Protein AF-A0A7T5UG16-F1 (afdb_monomer_lite)

Foldseek 3Di:
DDDDPDDPPDCPPCPPPPVDPPVLLVLLLVLLLVLLVVLQVVLVCLQVVVVVVLVVLVVCLVVALVVLLVQLVVLLVVLCCQCVSQVDCDDPSVVSNVVSVVSNVSSVCCNVPVRVSSVVSVVCSVPSSVVSNVSSVVSNVVSVVSVVVSCVSVVD

Secondary structure (DSSP, 8-state):
---------------------HHHHHHHHHHHHHHHHHHHHHHHHHHHSHHHHHHHHHHHHHHHHHHHHHHHHHHHHHHHHHHHH----STTTHHHHHHHHHHHHHHHHHHH-TTHHHHHHHHHGGGHHHHHHHHHHHHHHHHHHHHHHHHHHHT-

Structure (mmCIF, N/CA/C/O backbone):
data_AF-A0A7T5UG16-F1
#
_entry.id   AF-A0A7T5UG16-F1
#
loop_
_atom_site.group_PDB
_atom_site.id
_atom_site.type_symbol
_atom_site.label_atom_id
_atom_site.label_alt_id
_atom_site.label_comp_id
_atom_site.label_asym_id
_atom_site.label_entity_id
_atom_site.label_seq_id
_atom_site.pdbx_PDB_ins_code
_atom_site.Cartn_x
_atom_site.Cartn_y
_atom_site.Cartn_z
_atom_site.occupancy
_atom_site.B_iso_or_equiv
_atom_site.auth_seq_id
_atom_site.auth_comp_id
_atom_site.auth_asym_id
_atom_site.auth_atom_id
_atom_site.pdbx_PDB_model_num
ATOM 1 N N . MET A 1 1 ? 45.122 -48.983 -14.781 1.00 54.19 1 MET A N 1
ATOM 2 C CA . MET A 1 1 ? 43.724 -48.833 -15.231 1.00 54.19 1 MET A CA 1
ATOM 3 C C . MET A 1 1 ? 43.153 -47.626 -14.496 1.00 54.19 1 MET A C 1
ATOM 5 O O . MET A 1 1 ? 42.591 -47.765 -13.423 1.00 54.19 1 MET A O 1
ATOM 9 N N . LEU A 1 2 ? 43.488 -46.436 -14.997 1.00 49.47 2 LEU A N 1
ATOM 10 C CA . LEU A 1 2 ? 43.124 -45.134 -14.435 1.00 49.47 2 LEU A CA 1
ATOM 11 C C . LEU A 1 2 ? 41.885 -44.661 -15.197 1.00 49.47 2 LEU A C 1
ATOM 13 O O . LEU A 1 2 ? 41.937 -44.550 -16.419 1.00 49.47 2 LEU A O 1
ATOM 17 N N . LEU A 1 3 ? 40.772 -44.488 -14.487 1.00 57.53 3 LEU A N 1
ATOM 18 C CA . LEU A 1 3 ? 39.514 -44.005 -15.046 1.00 57.53 3 LEU A CA 1
ATOM 19 C C . LEU A 1 3 ? 39.592 -42.486 -15.221 1.00 57.53 3 LEU A C 1
ATOM 21 O O . LEU A 1 3 ? 39.747 -41.739 -14.258 1.00 57.53 3 LEU A O 1
ATOM 25 N N . ASP A 1 4 ? 39.508 -42.092 -16.483 1.00 60.75 4 ASP A N 1
ATOM 26 C CA . ASP A 1 4 ? 39.424 -40.740 -17.013 1.00 60.75 4 ASP A CA 1
ATOM 27 C C . ASP A 1 4 ? 38.056 -40.135 -16.639 1.00 60.75 4 ASP A C 1
ATOM 29 O O . ASP A 1 4 ? 37.021 -40.481 -17.213 1.00 60.75 4 ASP A O 1
ATOM 33 N N . ILE A 1 5 ? 38.026 -39.299 -15.596 1.00 62.97 5 ILE A N 1
ATOM 34 C CA . ILE A 1 5 ? 36.825 -38.570 -15.172 1.00 62.97 5 ILE A CA 1
ATOM 35 C C . ILE A 1 5 ? 36.794 -37.265 -15.967 1.00 62.97 5 ILE A C 1
ATOM 37 O O . ILE A 1 5 ? 37.387 -36.257 -15.582 1.00 62.97 5 ILE A O 1
ATOM 41 N N . ALA A 1 6 ? 36.114 -37.326 -17.108 1.00 61.25 6 ALA A N 1
ATOM 42 C CA . ALA A 1 6 ? 35.882 -36.210 -18.012 1.00 61.25 6 ALA A CA 1
ATOM 43 C C . ALA A 1 6 ? 35.272 -34.969 -17.305 1.00 61.25 6 ALA A C 1
ATOM 45 O O . ALA A 1 6 ? 34.491 -35.103 -16.356 1.00 61.25 6 ALA A O 1
ATOM 46 N N . PRO A 1 7 ? 35.570 -33.745 -17.787 1.00 60.88 7 PRO A N 1
ATOM 47 C CA . PRO A 1 7 ? 35.171 -32.494 -17.151 1.00 60.88 7 PRO A CA 1
ATOM 48 C C . PRO A 1 7 ? 33.718 -32.129 -17.498 1.00 60.88 7 PRO A C 1
ATOM 50 O O . PRO A 1 7 ? 33.437 -31.513 -18.523 1.00 60.88 7 PRO A O 1
ATOM 53 N N . ALA A 1 8 ? 32.776 -32.461 -16.616 1.00 54.97 8 ALA A N 1
ATOM 54 C CA . ALA A 1 8 ? 31.359 -32.092 -16.735 1.00 54.97 8 ALA A CA 1
ATOM 55 C C . ALA A 1 8 ? 31.027 -30.695 -16.150 1.00 54.97 8 ALA A C 1
ATOM 57 O O . ALA A 1 8 ? 29.945 -30.484 -15.608 1.00 54.97 8 ALA A O 1
ATOM 58 N N . LEU A 1 9 ? 31.949 -29.727 -16.230 1.00 58.69 9 LEU A N 1
ATOM 59 C CA . LEU A 1 9 ? 31.819 -28.399 -15.603 1.00 58.69 9 LEU A CA 1
ATOM 60 C C . LEU A 1 9 ? 32.019 -27.249 -16.599 1.00 58.69 9 LEU A C 1
ATOM 62 O O . LEU A 1 9 ? 32.891 -26.403 -16.427 1.00 58.69 9 LEU A O 1
ATOM 66 N N . ALA A 1 10 ? 31.202 -27.193 -17.651 1.00 59.09 10 ALA A N 1
ATOM 67 C CA . ALA A 1 10 ? 31.109 -25.990 -18.485 1.00 59.09 10 ALA A CA 1
ATOM 68 C C . ALA A 1 10 ? 29.769 -25.865 -19.226 1.00 59.09 10 ALA A C 1
ATOM 70 O O . ALA A 1 10 ? 29.727 -25.396 -20.361 1.00 59.09 10 ALA A O 1
ATOM 71 N N . MET A 1 11 ? 28.646 -26.246 -18.610 1.00 50.69 11 MET A N 1
ATOM 72 C CA . MET A 1 11 ? 27.346 -25.821 -19.134 1.00 50.69 11 MET A CA 1
ATOM 73 C C . MET A 1 11 ? 27.093 -24.387 -18.658 1.00 50.69 11 MET A C 1
ATOM 75 O O . MET A 1 11 ? 26.404 -24.143 -17.674 1.00 50.69 11 MET A O 1
ATOM 79 N N . LYS A 1 12 ? 27.731 -23.422 -19.332 1.00 58.62 12 LYS A N 1
ATOM 80 C CA . LYS A 1 12 ? 27.387 -22.002 -19.228 1.00 58.62 12 LYS A CA 1
ATOM 81 C C . LYS A 1 12 ? 25.938 -21.910 -19.717 1.00 58.62 12 LYS A C 1
ATOM 83 O O . LYS A 1 12 ? 25.727 -22.189 -20.900 1.00 58.62 12 LYS A O 1
ATOM 88 N N . PRO A 1 13 ? 24.935 -21.631 -18.863 1.00 60.66 13 PRO A N 1
ATOM 89 C CA . PRO A 1 13 ? 23.567 -21.557 -19.339 1.00 60.66 13 PRO A CA 1
ATOM 90 C C . PRO A 1 13 ? 23.542 -20.465 -20.400 1.00 60.66 13 PRO A C 1
ATOM 92 O O . PRO A 1 13 ? 23.822 -19.298 -20.122 1.00 60.66 13 PRO A O 1
ATOM 95 N N . ALA A 1 14 ? 23.273 -20.867 -21.639 1.00 54.56 14 ALA A N 1
ATOM 96 C CA . ALA A 1 14 ? 22.901 -19.955 -22.695 1.00 54.56 14 ALA A CA 1
ATOM 97 C C . ALA A 1 14 ? 21.539 -19.390 -22.285 1.00 54.56 14 ALA A C 1
ATOM 99 O O . ALA A 1 14 ? 20.492 -19.880 -22.710 1.00 54.56 14 ALA A O 1
ATOM 100 N N . ILE A 1 15 ? 21.561 -18.391 -21.396 1.00 59.84 15 ILE A N 1
ATOM 101 C CA . ILE A 1 15 ? 20.450 -17.474 -21.185 1.00 59.84 15 ILE A CA 1
ATOM 102 C C . ILE A 1 15 ? 20.324 -16.773 -22.525 1.00 59.84 15 ILE A C 1
ATOM 104 O O . ILE A 1 15 ? 20.997 -15.792 -22.832 1.00 59.84 15 ILE A O 1
ATOM 108 N N . THR A 1 16 ? 19.557 -17.421 -23.389 1.00 53.62 16 THR A N 1
ATOM 109 C CA . THR A 1 16 ? 19.217 -16.938 -24.704 1.00 53.62 16 THR A CA 1
ATOM 110 C C . THR A 1 16 ? 18.451 -15.668 -24.409 1.00 53.62 16 THR A C 1
ATOM 112 O O . THR A 1 16 ? 17.329 -15.735 -23.912 1.00 53.62 16 THR A O 1
ATOM 115 N N . SER A 1 17 ? 19.120 -14.529 -24.595 1.00 54.59 17 SER A N 1
ATOM 116 C CA . SER A 1 17 ? 18.532 -13.198 -24.571 1.00 54.59 17 SER A CA 1
ATOM 117 C C . SER A 1 17 ? 17.408 -13.217 -25.598 1.00 54.59 17 SER A C 1
ATOM 119 O O . SER A 1 17 ? 17.602 -13.003 -26.796 1.00 54.59 17 SER A O 1
ATOM 121 N N . LYS A 1 18 ? 16.222 -13.617 -25.138 1.00 56.59 18 LYS A N 1
ATOM 122 C CA . LYS A 1 18 ? 14.982 -13.424 -25.859 1.00 56.59 18 LYS A CA 1
ATOM 123 C C . LYS A 1 18 ? 14.943 -11.915 -26.023 1.00 56.59 18 LYS A C 1
ATOM 125 O O . LYS A 1 18 ? 14.916 -11.207 -25.022 1.00 56.59 18 LYS A O 1
ATOM 130 N N . LYS A 1 19 ? 15.060 -11.436 -27.262 1.00 55.91 19 LYS A N 1
ATOM 131 C CA . LYS A 1 19 ? 14.805 -10.037 -27.593 1.00 55.91 19 LYS A CA 1
ATOM 132 C C . LYS A 1 19 ? 13.362 -9.770 -27.172 1.00 55.91 19 LYS A C 1
ATOM 134 O O . LYS A 1 19 ? 12.446 -10.072 -27.937 1.00 55.91 19 LYS A O 1
ATOM 139 N N . LEU A 1 20 ? 13.176 -9.343 -25.924 1.00 57.09 20 LEU A N 1
ATOM 140 C CA . LEU A 1 20 ? 11.900 -8.865 -25.426 1.00 57.09 20 LEU A CA 1
ATOM 141 C C . LEU A 1 20 ? 11.470 -7.752 -26.381 1.00 57.09 20 LEU A C 1
ATOM 143 O O . LEU A 1 20 ? 12.308 -7.022 -26.929 1.00 57.09 20 LEU A O 1
ATOM 147 N N . HIS A 1 21 ? 10.185 -7.712 -26.710 1.00 66.50 21 HIS A N 1
ATOM 148 C CA . HIS A 1 21 ? 9.691 -6.653 -27.568 1.00 66.50 21 HIS A CA 1
ATOM 149 C C . HIS A 1 21 ? 9.948 -5.335 -26.844 1.00 66.50 21 HIS A C 1
ATOM 151 O O . HIS A 1 21 ? 9.490 -5.159 -25.727 1.00 66.50 21 HIS A O 1
ATOM 157 N N . LYS A 1 22 ? 10.630 -4.391 -27.499 1.00 74.44 22 LYS A N 1
ATOM 158 C CA . LYS A 1 22 ? 10.940 -3.055 -26.957 1.00 74.44 22 LYS A CA 1
ATOM 159 C C . LYS A 1 22 ? 9.720 -2.331 -26.343 1.00 74.44 22 LYS A C 1
ATOM 161 O O . LYS A 1 22 ? 9.889 -1.400 -25.569 1.00 74.44 22 LYS A O 1
ATOM 166 N N . GLY A 1 23 ? 8.498 -2.709 -26.732 1.00 74.56 23 GLY A N 1
ATOM 167 C CA . GLY A 1 23 ? 7.255 -2.185 -26.158 1.00 74.56 23 GLY A CA 1
ATOM 168 C C . GLY A 1 23 ? 6.911 -2.732 -24.767 1.00 74.56 23 GLY A C 1
ATOM 169 O O . GLY A 1 23 ? 6.357 -1.981 -23.969 1.00 74.56 23 GLY A O 1
ATOM 170 N N . ASP A 1 24 ? 7.267 -3.983 -24.465 1.00 78.00 24 ASP A N 1
ATOM 171 C CA . ASP A 1 24 ? 7.006 -4.614 -23.164 1.00 78.00 24 ASP A CA 1
ATOM 172 C C . ASP A 1 24 ? 7.834 -3.916 -22.070 1.00 78.00 24 ASP A C 1
ATOM 174 O O . ASP A 1 24 ? 7.292 -3.546 -21.030 1.00 78.00 24 ASP A O 1
ATOM 178 N N . ASP A 1 25 ? 9.095 -3.590 -22.381 1.00 83.56 25 ASP A N 1
ATOM 179 C CA . ASP A 1 25 ? 10.012 -2.877 -21.480 1.00 83.56 25 ASP A CA 1
ATOM 180 C C . ASP A 1 25 ? 9.478 -1.485 -21.081 1.00 83.56 25 ASP A C 1
ATOM 182 O O . ASP A 1 25 ? 9.608 -1.056 -19.937 1.00 83.56 25 ASP A O 1
ATOM 186 N N . ILE A 1 26 ? 8.849 -0.755 -22.015 1.00 88.38 26 ILE A N 1
ATOM 187 C CA . ILE A 1 26 ? 8.331 0.602 -21.752 1.00 88.38 26 ILE A CA 1
ATOM 188 C C . ILE A 1 26 ? 7.131 0.552 -20.802 1.00 88.38 26 ILE A C 1
ATOM 190 O O . ILE A 1 26 ? 7.009 1.405 -19.921 1.00 88.38 26 ILE A O 1
ATOM 194 N N . MET A 1 27 ? 6.233 -0.419 -20.988 1.00 88.31 27 MET A N 1
ATOM 195 C CA . MET A 1 27 ? 5.065 -0.580 -20.123 1.00 88.31 27 MET A CA 1
ATOM 196 C C . MET A 1 27 ? 5.478 -1.006 -18.711 1.00 88.31 27 MET A C 1
ATOM 198 O O . MET A 1 27 ? 4.962 -0.452 -17.742 1.00 88.31 27 MET A O 1
ATOM 202 N N . GLU A 1 28 ? 6.427 -1.938 -18.601 1.00 86.12 28 GLU A N 1
ATOM 203 C CA . GLU A 1 28 ? 6.997 -2.379 -17.325 1.00 86.12 28 GLU A CA 1
ATOM 204 C C . GLU A 1 28 ? 7.622 -1.201 -16.570 1.00 86.12 28 GLU A C 1
ATOM 206 O O . GLU A 1 28 ? 7.183 -0.880 -15.466 1.00 86.12 28 GLU A O 1
ATOM 211 N N . LEU A 1 29 ? 8.529 -0.456 -17.213 1.00 89.44 29 LEU A N 1
ATOM 212 C CA . LEU A 1 29 ? 9.157 0.734 -16.629 1.00 89.44 29 LEU A CA 1
ATOM 213 C C . LEU A 1 29 ? 8.127 1.788 -16.195 1.00 89.44 29 LEU A C 1
ATOM 215 O O . LEU A 1 29 ? 8.288 2.425 -15.154 1.00 89.44 29 LEU A O 1
ATOM 219 N N . ALA A 1 30 ? 7.061 1.998 -16.971 1.00 91.56 30 ALA A N 1
ATOM 220 C CA . ALA A 1 30 ? 6.009 2.941 -16.601 1.00 91.56 30 ALA A CA 1
ATOM 221 C C . ALA A 1 30 ? 5.238 2.487 -15.350 1.00 91.56 30 ALA A C 1
ATOM 223 O O . ALA A 1 30 ? 4.917 3.316 -14.495 1.00 91.56 30 ALA A O 1
ATOM 224 N N . LEU A 1 31 ? 4.957 1.186 -15.226 1.00 89.94 31 LEU A N 1
ATOM 225 C CA . LEU A 1 31 ? 4.287 0.613 -14.059 1.00 89.94 31 LEU A CA 1
ATOM 226 C C . LEU A 1 31 ? 5.174 0.650 -12.816 1.00 89.94 31 LEU A C 1
ATOM 228 O O . LEU A 1 31 ? 4.680 1.010 -11.749 1.00 89.94 31 LEU A O 1
ATOM 232 N N . G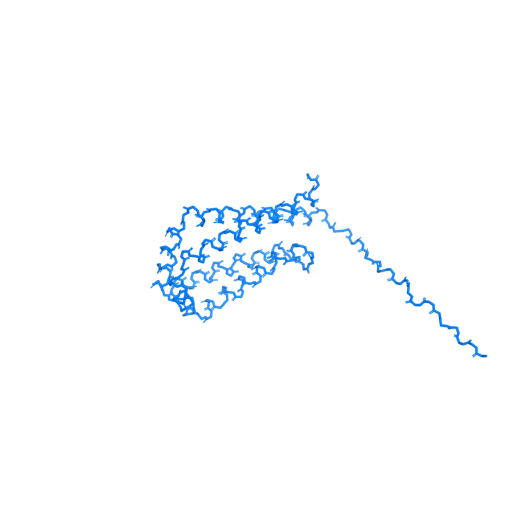LU A 1 32 ? 6.468 0.352 -12.942 1.00 91.00 32 GLU A N 1
ATOM 233 C CA . GLU A 1 32 ? 7.426 0.471 -11.840 1.00 91.00 32 GLU A CA 1
ATOM 234 C C . GLU A 1 32 ? 7.521 1.912 -11.334 1.00 91.00 32 GLU A C 1
ATOM 236 O O . GLU A 1 32 ? 7.394 2.165 -10.133 1.00 91.00 32 GLU A O 1
ATOM 241 N N . PHE A 1 33 ? 7.669 2.872 -12.252 1.00 94.06 33 PHE A N 1
ATOM 2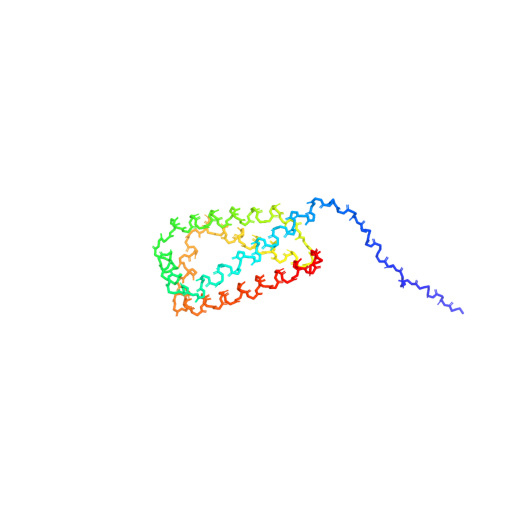42 C CA . PHE A 1 33 ? 7.712 4.291 -11.915 1.00 94.06 33 PHE A CA 1
ATOM 243 C C . PHE A 1 33 ? 6.420 4.753 -11.231 1.00 94.06 33 PHE A C 1
ATOM 245 O O . PHE A 1 33 ? 6.458 5.422 -10.192 1.00 94.06 33 PHE A O 1
ATOM 252 N N . ALA A 1 34 ? 5.263 4.382 -11.789 1.00 93.69 34 ALA A N 1
ATOM 253 C CA . ALA A 1 34 ? 3.964 4.717 -11.219 1.00 93.69 34 ALA A CA 1
ATOM 254 C C . ALA A 1 34 ? 3.773 4.087 -9.830 1.00 93.69 34 ALA A C 1
ATOM 256 O O . ALA A 1 34 ? 3.311 4.768 -8.910 1.00 93.69 34 ALA A O 1
ATOM 257 N N . ALA A 1 35 ? 4.157 2.821 -9.647 1.00 91.69 35 ALA A N 1
ATOM 258 C CA . ALA A 1 35 ? 4.072 2.129 -8.365 1.00 91.69 35 ALA A CA 1
ATOM 259 C C . ALA A 1 35 ? 4.997 2.760 -7.315 1.00 91.69 35 ALA A C 1
ATOM 261 O O . ALA A 1 35 ? 4.536 3.087 -6.220 1.00 91.69 35 ALA A O 1
ATOM 262 N N . GLY A 1 36 ? 6.268 3.005 -7.654 1.00 94.56 36 GLY A N 1
ATOM 263 C CA . GLY A 1 36 ? 7.230 3.652 -6.759 1.00 94.56 36 GLY A CA 1
ATOM 264 C C . GLY A 1 36 ? 6.775 5.050 -6.335 1.00 94.56 36 GLY A C 1
ATOM 265 O O . GLY A 1 36 ? 6.762 5.374 -5.145 1.00 94.56 36 GLY A O 1
ATOM 266 N N . THR A 1 37 ? 6.291 5.848 -7.291 1.00 97.12 37 THR A N 1
ATOM 267 C CA . THR A 1 37 ? 5.754 7.191 -7.029 1.00 97.12 37 THR A CA 1
ATOM 268 C C . THR A 1 37 ? 4.495 7.141 -6.158 1.00 97.12 37 THR A C 1
ATOM 270 O O . THR A 1 37 ? 4.374 7.911 -5.206 1.00 97.12 37 THR A O 1
ATOM 273 N N . SER A 1 38 ? 3.571 6.211 -6.421 1.00 95.38 38 SER A N 1
ATOM 274 C CA . SER A 1 38 ? 2.346 6.056 -5.622 1.00 95.38 38 SER A CA 1
ATOM 275 C C . SER A 1 38 ? 2.660 5.664 -4.180 1.00 95.38 38 SER A C 1
ATOM 277 O O . SER A 1 38 ? 2.085 6.226 -3.251 1.00 95.38 38 SER A O 1
ATOM 279 N N . LEU A 1 39 ? 3.608 4.745 -3.978 1.00 95.31 39 LEU A N 1
ATOM 280 C CA . LEU A 1 39 ? 4.055 4.331 -2.648 1.00 95.31 39 LEU A CA 1
ATOM 281 C C . LEU A 1 39 ? 4.680 5.488 -1.865 1.00 95.31 39 LEU A C 1
ATOM 283 O O . LEU A 1 39 ? 4.378 5.640 -0.682 1.00 95.31 39 LEU A O 1
ATOM 287 N N . LEU A 1 40 ? 5.486 6.333 -2.518 1.00 97.69 40 LEU A N 1
ATOM 288 C CA . LEU A 1 40 ? 6.019 7.547 -1.897 1.00 97.69 40 LEU A CA 1
ATOM 289 C C . LEU A 1 40 ? 4.905 8.512 -1.492 1.00 97.69 40 LEU A C 1
ATOM 291 O O . LEU A 1 40 ? 4.884 8.971 -0.352 1.00 97.69 40 LEU A O 1
ATOM 295 N N . ILE A 1 41 ? 3.970 8.808 -2.399 1.00 98.12 41 ILE A N 1
ATOM 296 C CA . ILE A 1 41 ? 2.874 9.750 -2.136 1.00 98.12 41 ILE A CA 1
ATOM 297 C C . ILE A 1 41 ? 1.998 9.248 -0.983 1.00 98.12 41 ILE A C 1
ATOM 299 O O . ILE A 1 41 ? 1.716 10.005 -0.054 1.00 98.12 41 ILE A O 1
ATOM 303 N N . ILE A 1 42 ? 1.600 7.972 -1.008 1.00 96.94 42 ILE A N 1
ATOM 304 C CA . ILE A 1 42 ? 0.770 7.380 0.046 1.00 96.94 42 ILE A CA 1
ATOM 305 C C . ILE A 1 42 ? 1.552 7.312 1.359 1.00 96.94 42 ILE A C 1
ATOM 307 O O . ILE A 1 42 ? 1.032 7.714 2.393 1.00 96.94 42 ILE A O 1
ATOM 311 N N . GLY A 1 43 ? 2.812 6.873 1.335 1.00 97.44 43 GLY A N 1
ATOM 312 C CA . GLY A 1 43 ? 3.651 6.808 2.529 1.00 97.44 43 GLY A CA 1
ATOM 313 C C . GLY A 1 43 ? 3.846 8.180 3.184 1.00 97.44 43 GLY A C 1
ATOM 314 O O . GLY A 1 43 ? 3.702 8.306 4.398 1.00 97.44 43 GLY A O 1
ATOM 315 N N . LEU A 1 44 ? 4.086 9.231 2.394 1.00 98.19 44 LEU A N 1
ATOM 316 C CA . LEU A 1 44 ? 4.163 10.608 2.894 1.00 98.19 44 LEU A CA 1
ATOM 317 C C . LEU A 1 44 ? 2.811 11.093 3.430 1.00 98.19 44 LEU A C 1
ATOM 319 O O . LEU A 1 44 ? 2.769 11.702 4.497 1.00 98.19 44 LEU A O 1
ATOM 323 N N . SER A 1 45 ? 1.705 10.789 2.743 1.00 98.06 45 SER A N 1
ATOM 324 C CA . SER A 1 45 ? 0.356 11.101 3.232 1.00 98.06 45 SER A CA 1
ATOM 325 C C . SER A 1 45 ? 0.086 10.443 4.588 1.00 98.06 45 SER A C 1
ATOM 327 O O . SER A 1 45 ? -0.353 11.116 5.517 1.00 98.06 45 SER A O 1
ATOM 329 N N . CYS A 1 46 ? 0.411 9.161 4.747 1.00 97.19 46 CYS A N 1
ATOM 330 C CA . CYS A 1 46 ? 0.249 8.441 6.007 1.00 97.19 46 CYS A CA 1
ATOM 331 C C . CYS A 1 46 ? 1.150 8.992 7.123 1.00 97.19 46 CYS A C 1
ATOM 333 O O . CYS A 1 46 ? 0.738 9.044 8.286 1.00 97.19 46 CYS A O 1
ATOM 335 N N . LEU A 1 47 ? 2.352 9.464 6.779 1.00 98.00 47 LEU A N 1
ATOM 336 C CA . LEU A 1 47 ? 3.296 10.033 7.738 1.00 98.00 47 LEU A CA 1
ATOM 337 C C . LEU A 1 47 ? 2.880 11.427 8.230 1.00 98.00 47 LEU A C 1
ATOM 339 O O . LEU A 1 47 ? 2.999 11.709 9.421 1.00 98.00 47 LEU A O 1
ATOM 343 N N . PHE A 1 48 ? 2.403 12.299 7.337 1.00 98.38 48 PHE A N 1
ATOM 344 C CA . PHE A 1 48 ? 2.015 13.670 7.692 1.00 98.38 48 PHE A CA 1
ATOM 345 C C . PHE A 1 48 ? 0.577 13.777 8.207 1.00 98.38 48 PHE A C 1
ATOM 347 O O . PHE A 1 48 ? 0.301 14.617 9.061 1.00 98.38 48 PHE A O 1
ATOM 354 N N . SER A 1 49 ? -0.314 12.896 7.753 1.00 97.88 49 SER A N 1
ATOM 355 C CA . SER A 1 49 ? -1.727 12.858 8.142 1.00 97.88 49 SER A CA 1
ATOM 356 C C . SER A 1 49 ? -2.057 11.628 8.991 1.00 97.88 49 SER A C 1
ATOM 358 O O . SER A 1 49 ? -3.161 11.095 8.907 1.00 97.88 49 SER A O 1
ATOM 360 N N . THR A 1 50 ? -1.121 11.145 9.822 1.00 97.75 50 THR A N 1
ATOM 361 C CA . THR A 1 50 ? -1.316 9.904 10.601 1.00 97.75 50 THR A CA 1
ATOM 362 C C . THR A 1 50 ? -2.612 9.928 11.418 1.00 97.75 50 THR A C 1
ATOM 364 O O . THR A 1 50 ? -3.306 8.920 11.476 1.00 97.75 50 THR A O 1
ATOM 367 N N . GLY A 1 51 ? -2.983 11.074 12.002 1.00 97.94 51 GLY A N 1
ATOM 368 C CA . GLY A 1 51 ? -4.234 11.214 12.757 1.00 97.94 51 GLY A CA 1
ATOM 369 C C . GLY A 1 51 ? -5.485 10.913 11.924 1.00 97.94 51 GLY A C 1
ATOM 370 O O . GLY A 1 51 ? -6.346 10.161 12.378 1.00 97.94 51 GLY A O 1
ATOM 371 N N . ASP A 1 52 ? -5.550 11.425 10.694 1.00 98.25 52 ASP A N 1
ATOM 372 C CA . ASP A 1 52 ? -6.682 11.212 9.785 1.00 98.25 52 ASP A CA 1
ATOM 373 C C . ASP A 1 52 ? -6.757 9.755 9.322 1.00 98.25 52 ASP A C 1
ATOM 375 O O . ASP A 1 52 ? -7.833 9.160 9.297 1.00 98.25 52 ASP A O 1
ATOM 379 N N . TRP A 1 53 ? -5.607 9.140 9.034 1.00 97.81 53 TRP A N 1
ATOM 380 C CA . TRP A 1 53 ? -5.533 7.722 8.677 1.00 97.81 53 TRP A CA 1
ATOM 381 C C . TRP A 1 53 ? -5.939 6.807 9.834 1.00 97.81 53 TRP A C 1
ATOM 383 O O . TRP A 1 53 ? -6.670 5.840 9.628 1.00 97.81 53 TRP A O 1
ATOM 393 N N . VAL A 1 54 ? -5.518 7.119 11.062 1.00 97.88 54 VAL A N 1
ATOM 394 C CA . VAL A 1 54 ? -5.940 6.392 12.269 1.00 97.88 54 VAL A CA 1
ATOM 395 C C . VAL A 1 54 ? -7.447 6.542 12.493 1.00 97.88 54 VAL A C 1
ATOM 397 O O . VAL A 1 54 ? -8.115 5.553 12.798 1.00 97.88 54 VAL A O 1
ATOM 400 N N . ALA A 1 55 ? -7.994 7.748 12.315 1.00 97.69 55 ALA A N 1
ATOM 401 C CA . ALA A 1 55 ? -9.429 7.993 12.423 1.00 97.69 55 ALA A CA 1
ATOM 402 C C . ALA A 1 55 ? -10.218 7.224 11.352 1.00 97.69 55 ALA A C 1
ATOM 404 O O . ALA A 1 55 ? -11.222 6.589 11.672 1.00 97.69 55 ALA A O 1
ATOM 405 N N . TRP A 1 56 ? -9.730 7.209 10.109 1.00 96.31 56 TRP A N 1
ATOM 406 C CA . TRP A 1 56 ? -10.316 6.428 9.023 1.00 96.31 56 TRP A CA 1
ATOM 407 C C . TRP A 1 56 ? -10.285 4.919 9.312 1.00 96.31 56 TRP A C 1
ATOM 409 O O . TRP A 1 56 ? -11.308 4.257 9.165 1.00 96.31 56 TRP A O 1
ATOM 419 N N . LEU A 1 57 ? -9.170 4.370 9.816 1.00 95.31 57 LEU A N 1
ATOM 420 C CA . LEU A 1 57 ? -9.081 2.954 10.216 1.00 95.31 57 LEU A CA 1
ATOM 421 C C . LEU A 1 57 ? -10.054 2.603 11.352 1.00 95.31 57 LEU A C 1
ATOM 423 O O . LEU A 1 57 ? -10.665 1.532 11.346 1.00 95.31 57 LEU A O 1
ATOM 427 N N . ALA A 1 58 ? -10.217 3.502 12.324 1.00 95.81 58 ALA A N 1
ATOM 428 C CA . ALA A 1 58 ? -11.183 3.330 13.403 1.00 95.81 58 ALA A CA 1
ATOM 429 C C . ALA A 1 58 ? -12.636 3.383 12.893 1.00 95.81 58 ALA A C 1
ATOM 431 O O . ALA A 1 58 ? -13.478 2.623 13.375 1.00 95.81 58 ALA A O 1
ATOM 432 N N . ASP A 1 59 ? -12.931 4.239 11.911 1.00 95.62 59 ASP A N 1
ATOM 433 C CA . ASP A 1 59 ? -14.234 4.292 11.243 1.00 95.62 59 ASP A CA 1
ATOM 434 C C . ASP A 1 59 ? -14.488 3.011 10.426 1.00 95.62 59 ASP A C 1
ATOM 436 O O . ASP A 1 59 ? -15.547 2.391 10.536 1.00 95.62 59 ASP A O 1
ATOM 440 N N . GLU A 1 60 ? -13.502 2.524 9.670 1.00 93.25 60 GLU A N 1
ATOM 441 C CA . GLU A 1 60 ? -13.587 1.251 8.941 1.00 93.25 60 GLU A CA 1
ATOM 442 C C . GLU A 1 60 ? -13.874 0.063 9.866 1.00 93.25 60 GLU A C 1
ATOM 444 O O . GLU A 1 60 ? -14.752 -0.759 9.583 1.00 93.25 60 GLU A O 1
ATOM 449 N N . GLN A 1 61 ? -13.220 0.016 11.030 1.00 94.69 61 GLN A N 1
ATOM 450 C CA . GLN A 1 61 ? -13.497 -0.990 12.054 1.00 94.69 61 GLN A CA 1
ATOM 451 C C . GLN A 1 61 ? -14.971 -0.969 12.505 1.00 94.69 61 GLN A C 1
ATOM 453 O O . GLN A 1 61 ? -15.559 -2.031 12.729 1.00 94.69 61 GLN A O 1
ATOM 458 N N . GLN A 1 62 ? -15.583 0.215 12.621 1.00 95.00 62 GLN A N 1
ATOM 459 C CA . GLN A 1 62 ? -16.981 0.388 13.042 1.00 95.00 62 GLN A CA 1
ATOM 460 C C . GLN A 1 62 ? -17.988 0.141 11.909 1.00 95.00 62 GLN A C 1
ATOM 462 O O . GLN A 1 62 ? -19.100 -0.322 12.162 1.00 95.00 62 GLN A O 1
ATOM 467 N N . GLY A 1 63 ? -17.602 0.390 10.655 1.00 92.75 63 GLY A N 1
ATOM 468 C CA . GLY A 1 63 ? -18.455 0.199 9.475 1.00 92.75 63 GLY A CA 1
ATOM 469 C C . GLY A 1 63 ? -18.842 -1.262 9.201 1.00 92.75 63 GLY A C 1
ATOM 470 O O . GLY A 1 63 ? -19.790 -1.535 8.454 1.00 92.75 63 GLY A O 1
ATOM 471 N N . GLY A 1 64 ? -18.137 -2.212 9.821 1.00 92.56 64 GLY A N 1
ATOM 472 C CA . GLY A 1 64 ? -18.477 -3.630 9.821 1.00 92.56 64 GLY A CA 1
ATOM 473 C C . GLY A 1 64 ? -18.421 -4.276 8.432 1.00 92.56 64 GLY A C 1
ATOM 474 O O . GLY A 1 64 ? -17.605 -3.937 7.577 1.00 92.56 64 GLY A O 1
ATOM 475 N N . ARG A 1 65 ? -19.310 -5.248 8.192 1.00 93.88 65 ARG A N 1
ATOM 476 C CA . ARG A 1 65 ? -19.250 -6.125 7.005 1.00 93.88 65 ARG A CA 1
ATOM 477 C C . ARG A 1 65 ? -19.445 -5.380 5.681 1.00 93.88 65 ARG A C 1
ATOM 479 O O . ARG A 1 65 ? -18.899 -5.801 4.668 1.00 93.88 65 ARG A O 1
ATOM 486 N N . ARG A 1 66 ? -20.233 -4.298 5.665 1.00 94.19 66 ARG A N 1
ATOM 487 C CA . ARG A 1 66 ? -20.565 -3.581 4.422 1.00 94.19 66 ARG A CA 1
ATOM 488 C C . ARG A 1 66 ? -19.351 -2.855 3.851 1.00 94.19 66 ARG A C 1
ATOM 490 O O . ARG A 1 66 ? -19.134 -2.923 2.645 1.00 94.19 66 ARG A O 1
ATOM 497 N N . ARG A 1 67 ? -18.563 -2.188 4.699 1.00 93.81 67 ARG A N 1
ATOM 498 C CA . ARG A 1 67 ? -17.349 -1.504 4.240 1.00 93.81 67 ARG A CA 1
ATOM 499 C C . ARG A 1 67 ? -16.244 -2.484 3.858 1.00 93.81 67 ARG A C 1
ATOM 501 O O . ARG A 1 67 ? -15.617 -2.298 2.820 1.00 93.81 67 ARG A O 1
ATOM 508 N N . ALA A 1 68 ? -16.130 -3.602 4.583 1.00 94.69 68 ALA A N 1
ATOM 509 C CA . ALA A 1 68 ? -15.209 -4.683 4.234 1.00 94.69 68 ALA A CA 1
ATOM 510 C C . ALA A 1 68 ? -15.412 -5.217 2.805 1.00 94.69 68 ALA A C 1
ATOM 512 O O . ALA A 1 68 ? -14.437 -5.472 2.107 1.00 94.69 68 ALA A O 1
ATOM 513 N N . LEU A 1 69 ? -16.661 -5.331 2.333 1.00 95.25 69 LEU A N 1
ATOM 514 C CA . LEU A 1 69 ? -16.942 -5.730 0.947 1.00 95.25 69 LEU A CA 1
ATOM 515 C C . LEU A 1 69 ? -16.473 -4.687 -0.074 1.00 95.25 69 LEU A C 1
ATOM 517 O O . LEU A 1 69 ? -15.954 -5.056 -1.127 1.00 95.25 69 LEU A O 1
ATOM 521 N N . GLY A 1 70 ? -16.647 -3.398 0.227 1.00 94.31 70 GLY A N 1
ATOM 522 C CA . GLY A 1 70 ? -16.176 -2.309 -0.630 1.00 94.31 70 GLY A CA 1
ATOM 523 C C . GLY A 1 70 ? -14.653 -2.302 -0.739 1.00 94.31 70 GLY A C 1
ATOM 524 O O . GLY A 1 70 ? -14.119 -2.315 -1.847 1.00 94.31 70 GLY A O 1
ATOM 525 N N . LEU A 1 71 ? -13.968 -2.374 0.405 1.00 94.62 71 LEU A N 1
ATOM 526 C CA . LEU A 1 71 ? -12.509 -2.427 0.462 1.00 94.62 71 LEU A CA 1
ATOM 527 C C . LEU A 1 71 ? -11.965 -3.697 -0.204 1.00 94.62 71 LEU A C 1
ATOM 529 O O . LEU A 1 71 ? -11.026 -3.621 -0.988 1.00 94.62 71 LEU A O 1
ATOM 533 N N . GLY A 1 72 ? -12.601 -4.848 0.035 1.00 95.81 72 GLY A N 1
ATOM 534 C CA . GLY A 1 72 ? -12.241 -6.117 -0.596 1.00 95.81 72 GLY A CA 1
ATOM 535 C C . GLY A 1 72 ? -12.402 -6.097 -2.116 1.00 95.81 72 GLY A C 1
ATOM 536 O O . GLY A 1 72 ? -11.505 -6.536 -2.830 1.00 95.81 72 GLY A O 1
ATOM 537 N N . SER A 1 73 ? -13.503 -5.529 -2.622 1.00 96.25 73 SER A N 1
ATOM 538 C CA . SER A 1 73 ? -13.746 -5.386 -4.067 1.00 96.25 73 SER A CA 1
ATOM 539 C C . SER A 1 73 ? -12.709 -4.474 -4.719 1.00 96.25 73 SER A C 1
ATOM 541 O O . SER A 1 73 ? -12.127 -4.829 -5.742 1.00 96.25 73 SER A O 1
ATOM 543 N N . LEU A 1 74 ? -12.467 -3.305 -4.118 1.00 94.62 74 LEU A N 1
ATOM 544 C CA . LEU A 1 74 ? -11.511 -2.331 -4.636 1.00 94.62 74 LEU A CA 1
ATOM 545 C C . LEU A 1 74 ? -10.087 -2.894 -4.613 1.00 94.62 74 LEU A C 1
ATOM 547 O O . LEU A 1 74 ? -9.400 -2.842 -5.630 1.00 94.62 74 LEU A O 1
ATOM 551 N N . GLY A 1 75 ? -9.676 -3.478 -3.484 1.00 94.06 75 GLY A N 1
ATOM 552 C CA . GLY A 1 75 ? -8.371 -4.116 -3.328 1.00 94.06 75 GLY A CA 1
ATOM 553 C C . GLY A 1 75 ? -8.163 -5.224 -4.354 1.00 94.06 75 GLY A C 1
ATOM 554 O O . GLY A 1 75 ? -7.179 -5.201 -5.084 1.00 94.06 75 GLY A O 1
ATOM 555 N N . PHE A 1 76 ? -9.137 -6.127 -4.506 1.00 96.38 76 PHE A N 1
ATOM 556 C CA . PHE A 1 76 ? -9.057 -7.201 -5.493 1.00 96.38 76 PHE A CA 1
ATOM 557 C C . PHE A 1 76 ? -8.891 -6.672 -6.924 1.00 96.38 76 PHE A C 1
ATOM 559 O O . PHE A 1 76 ? -8.012 -7.141 -7.642 1.00 96.38 76 PHE A O 1
ATOM 566 N N . VAL A 1 77 ? -9.702 -5.691 -7.341 1.00 96.00 77 VAL A N 1
ATOM 567 C CA . VAL A 1 77 ? -9.647 -5.138 -8.705 1.00 96.00 77 VAL A CA 1
ATOM 568 C C . VAL A 1 77 ? -8.318 -4.434 -8.966 1.00 96.00 77 VAL A C 1
ATOM 570 O O . VAL A 1 77 ? -7.685 -4.703 -9.985 1.00 96.00 77 VAL A O 1
ATOM 573 N N . LEU A 1 78 ? -7.869 -3.565 -8.056 1.00 92.00 78 LEU A N 1
ATOM 574 C CA . LEU A 1 78 ? -6.603 -2.844 -8.21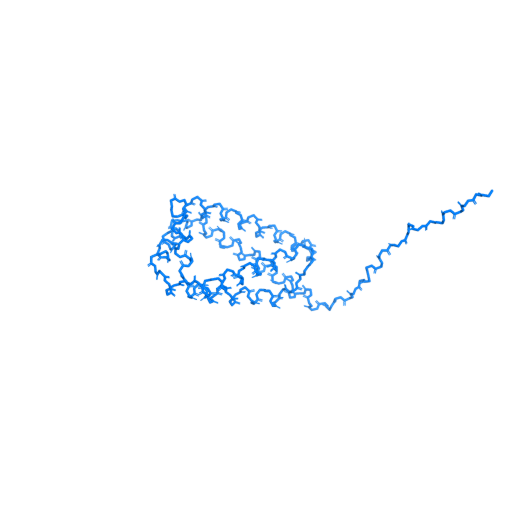8 1.00 92.00 78 LEU A CA 1
ATOM 575 C C . LEU A 1 78 ? -5.415 -3.806 -8.260 1.00 92.00 78 LEU A C 1
ATOM 577 O O . LEU A 1 78 ? -4.536 -3.680 -9.109 1.00 92.00 78 LEU A O 1
ATOM 581 N N . SER A 1 79 ? -5.414 -4.808 -7.386 1.00 94.69 79 SER A N 1
ATOM 582 C CA . SER A 1 79 ? -4.369 -5.820 -7.356 1.00 94.69 79 SER A CA 1
ATOM 583 C C . SER A 1 79 ? -4.396 -6.737 -8.580 1.00 94.69 79 SER A C 1
ATOM 585 O O . SER A 1 79 ? -3.336 -7.076 -9.099 1.00 94.69 79 SER A O 1
ATOM 587 N N . ALA A 1 80 ? -5.574 -7.088 -9.101 1.00 94.56 80 ALA A N 1
ATOM 588 C CA . ALA A 1 80 ? -5.698 -7.845 -10.344 1.00 94.56 80 ALA A CA 1
ATOM 589 C C . ALA A 1 80 ? -5.182 -7.051 -11.554 1.00 94.56 80 ALA A C 1
ATOM 591 O O . ALA A 1 80 ? -4.516 -7.623 -12.415 1.00 94.56 80 ALA A O 1
ATOM 592 N N . LEU A 1 81 ? -5.436 -5.736 -11.604 1.00 91.50 81 LEU A N 1
ATOM 593 C CA . LEU A 1 81 ? -4.860 -4.853 -12.623 1.00 91.50 81 LEU A CA 1
ATOM 594 C C . LEU A 1 81 ? -3.335 -4.783 -12.508 1.00 91.50 81 LEU A C 1
ATOM 596 O O . LEU A 1 81 ? -2.657 -4.833 -13.530 1.00 91.50 81 LEU A O 1
ATOM 600 N N . LEU A 1 82 ? -2.796 -4.721 -11.287 1.00 90.38 82 LEU A N 1
ATOM 601 C CA . LEU A 1 82 ? -1.352 -4.723 -11.062 1.00 90.38 82 LEU A CA 1
ATOM 602 C C . LEU A 1 82 ? -0.713 -6.031 -11.550 1.00 90.38 82 LEU A C 1
ATOM 604 O O . LEU A 1 82 ? 0.214 -5.988 -12.348 1.00 90.38 82 LEU A O 1
ATOM 608 N N . VAL A 1 83 ? -1.234 -7.191 -11.137 1.00 93.56 83 VAL A N 1
ATOM 609 C CA . VAL A 1 83 ? -0.700 -8.504 -11.553 1.00 93.56 83 VAL A CA 1
ATOM 610 C C . VAL A 1 83 ? -0.877 -8.732 -13.056 1.00 93.56 83 VAL A C 1
ATOM 612 O O . VAL A 1 83 ? 0.022 -9.254 -13.710 1.00 93.56 83 VAL A O 1
ATOM 615 N N . GLY A 1 84 ? -2.022 -8.335 -13.617 1.00 90.75 84 GLY A N 1
ATOM 616 C CA . GLY A 1 84 ? -2.302 -8.474 -15.046 1.00 90.75 84 GLY A CA 1
ATOM 617 C C . GLY A 1 84 ? -1.458 -7.547 -15.922 1.00 90.75 84 GLY A C 1
ATOM 618 O O . GLY A 1 84 ? -1.053 -7.946 -17.010 1.00 90.75 84 GLY A O 1
ATOM 619 N N . GLY A 1 85 ? -1.178 -6.330 -15.447 1.00 85.31 85 GLY A N 1
ATOM 620 C CA . GLY A 1 85 ? -0.319 -5.362 -16.131 1.00 85.31 85 GLY A CA 1
ATOM 621 C C . GLY A 1 85 ? 1.174 -5.636 -15.954 1.00 85.31 85 GLY A C 1
ATOM 622 O O . GLY A 1 85 ? 1.965 -5.214 -16.790 1.00 85.31 85 GLY A O 1
ATOM 623 N N . HIS A 1 86 ? 1.555 -6.364 -14.903 1.00 85.75 86 HIS A N 1
ATOM 624 C CA . HIS A 1 86 ? 2.944 -6.597 -14.525 1.00 85.75 86 HIS A CA 1
ATOM 625 C C . HIS A 1 86 ? 3.236 -8.094 -14.267 1.00 85.75 86 HIS A C 1
ATOM 627 O O . HIS A 1 86 ? 3.542 -8.489 -13.139 1.00 85.75 86 HIS A O 1
ATOM 633 N N . PRO A 1 87 ? 3.153 -8.973 -15.288 1.00 85.44 87 PRO A N 1
ATOM 634 C CA . PRO A 1 87 ? 3.358 -10.417 -15.138 1.00 85.44 87 PRO A CA 1
ATOM 635 C C . PRO A 1 87 ? 4.852 -10.798 -15.074 1.00 85.44 87 PRO A C 1
ATOM 637 O O . PRO A 1 87 ? 5.302 -11.732 -15.743 1.00 85.44 87 PRO A O 1
ATOM 640 N N . VAL A 1 88 ? 5.639 -10.067 -14.284 1.00 86.44 88 VAL A N 1
ATOM 641 C CA . VAL A 1 88 ? 7.084 -10.274 -14.144 1.00 86.44 88 VAL A CA 1
ATOM 642 C C . VAL A 1 88 ? 7.351 -11.126 -12.909 1.00 86.44 88 VAL A C 1
ATOM 644 O O . VAL A 1 88 ? 6.983 -10.764 -11.791 1.00 86.44 88 VAL A O 1
ATOM 647 N N . PHE A 1 89 ? 7.992 -12.277 -13.110 1.00 87.25 89 PHE A N 1
ATOM 648 C CA . PHE A 1 89 ? 8.223 -13.279 -12.059 1.00 87.25 89 PHE A CA 1
ATOM 649 C C . PHE A 1 89 ? 9.700 -13.440 -11.678 1.00 87.25 89 PHE A C 1
ATOM 651 O O . PHE A 1 89 ? 1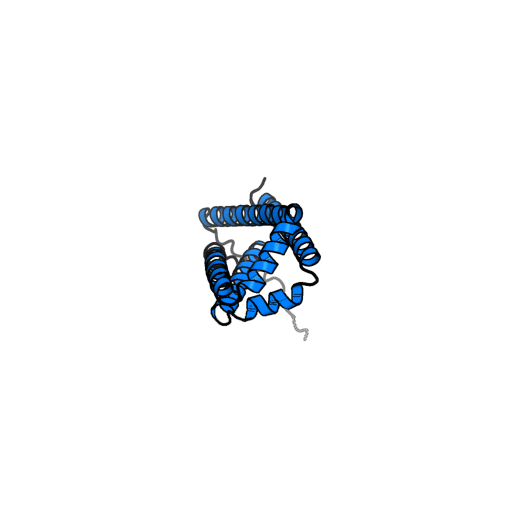0.078 -14.403 -11.012 1.00 87.25 89 PHE A O 1
ATOM 658 N N . THR A 1 90 ? 10.553 -12.513 -12.105 1.00 84.94 90 THR A N 1
ATOM 659 C CA . THR A 1 90 ? 11.999 -12.568 -11.875 1.00 84.94 90 THR A CA 1
ATOM 660 C C . THR A 1 90 ? 12.552 -11.200 -11.510 1.00 84.94 90 THR A C 1
ATOM 662 O O . THR A 1 90 ? 11.984 -10.181 -11.886 1.00 84.94 90 THR A O 1
ATOM 665 N N . GLY A 1 91 ? 13.694 -11.181 -10.824 1.00 86.44 91 GLY A N 1
ATOM 666 C CA . GLY A 1 91 ? 14.396 -9.945 -10.481 1.00 86.44 91 GLY A CA 1
ATOM 667 C C . GLY A 1 91 ? 13.668 -9.106 -9.433 1.00 86.44 91 GLY A C 1
ATOM 668 O O . GLY A 1 91 ? 12.843 -9.610 -8.675 1.00 86.44 91 GLY A O 1
ATOM 669 N N . LEU A 1 92 ? 14.003 -7.820 -9.383 1.00 81.69 92 LEU A N 1
ATOM 670 C CA . LEU A 1 92 ? 13.344 -6.859 -8.507 1.00 81.69 92 LEU A CA 1
ATOM 671 C C . LEU A 1 92 ? 11.854 -6.610 -8.829 1.00 81.69 92 LEU A C 1
ATOM 673 O O . LEU A 1 92 ? 11.069 -6.554 -7.875 1.00 81.69 92 LEU A O 1
ATOM 677 N N . PRO A 1 93 ? 11.430 -6.544 -10.110 1.00 84.75 93 PRO A N 1
ATOM 678 C CA . PRO A 1 93 ? 10.029 -6.308 -10.452 1.00 84.75 93 PRO A CA 1
ATOM 679 C C . PRO A 1 93 ? 9.080 -7.390 -9.886 1.00 84.75 93 PRO A C 1
ATOM 681 O O . PRO A 1 93 ? 7.909 -7.121 -9.615 1.00 84.75 93 PRO A O 1
ATOM 684 N N . LEU A 1 94 ? 9.588 -8.599 -9.590 1.00 90.69 94 LEU A N 1
ATOM 685 C CA . LEU A 1 94 ? 8.847 -9.660 -8.890 1.00 90.69 94 LEU A CA 1
ATOM 686 C C . LEU A 1 94 ? 8.178 -9.170 -7.595 1.00 90.69 94 LEU A C 1
ATOM 688 O O . LEU A 1 94 ? 7.097 -9.647 -7.253 1.00 90.69 94 LEU A O 1
ATOM 692 N N . LEU A 1 95 ? 8.792 -8.236 -6.861 1.00 89.94 95 LEU A N 1
ATOM 693 C CA . LEU A 1 95 ? 8.228 -7.745 -5.603 1.00 89.94 95 LEU A CA 1
ATOM 694 C C . LEU A 1 95 ? 6.881 -7.041 -5.815 1.00 89.94 95 LEU A C 1
ATOM 696 O O . LEU A 1 95 ? 5.965 -7.246 -5.020 1.00 89.94 95 LEU A O 1
ATOM 700 N N . LEU A 1 96 ? 6.727 -6.278 -6.901 1.00 89.44 96 LEU A N 1
ATOM 701 C CA . LEU A 1 96 ? 5.455 -5.642 -7.258 1.00 89.44 96 LEU A CA 1
ATOM 702 C C . LEU A 1 96 ? 4.388 -6.688 -7.583 1.00 89.44 96 LEU A C 1
ATOM 704 O O . LEU A 1 96 ? 3.259 -6.594 -7.099 1.00 89.44 96 LEU A O 1
ATOM 708 N N . THR A 1 97 ? 4.762 -7.730 -8.323 1.00 92.62 97 THR A N 1
ATOM 709 C CA . THR A 1 97 ? 3.876 -8.858 -8.633 1.00 92.62 97 THR A CA 1
ATOM 710 C C . THR A 1 97 ? 3.430 -9.580 -7.359 1.00 92.62 97 THR A C 1
ATOM 712 O O . THR A 1 97 ? 2.247 -9.876 -7.198 1.00 92.62 97 THR A O 1
ATOM 715 N N . LEU A 1 98 ? 4.344 -9.821 -6.412 1.00 94.00 98 LEU A N 1
ATOM 716 C CA . LEU A 1 98 ? 4.023 -10.447 -5.124 1.00 94.00 98 LEU A CA 1
ATOM 717 C C . LEU A 1 98 ? 3.102 -9.574 -4.264 1.00 94.00 98 LEU A C 1
ATOM 719 O O . LEU A 1 98 ? 2.189 -10.105 -3.634 1.00 94.00 98 LEU A O 1
ATOM 723 N N . ILE A 1 99 ? 3.292 -8.251 -4.267 1.00 92.62 99 ILE A N 1
ATOM 724 C CA . ILE A 1 99 ? 2.386 -7.304 -3.598 1.00 92.62 99 ILE A CA 1
ATOM 725 C C . ILE A 1 99 ? 0.997 -7.356 -4.235 1.00 92.62 99 ILE A C 1
ATOM 727 O O . ILE A 1 99 ? -0.002 -7.427 -3.520 1.00 92.62 99 ILE A O 1
ATOM 731 N N . GLY A 1 100 ? 0.926 -7.388 -5.567 1.00 94.25 100 GLY A N 1
ATOM 732 C CA . GLY A 1 100 ? -0.324 -7.578 -6.296 1.00 94.25 100 GLY A CA 1
ATOM 733 C C . GLY A 1 100 ? -1.021 -8.882 -5.906 1.00 94.25 100 GLY A C 1
ATOM 734 O O . GLY A 1 100 ? -2.187 -8.870 -5.529 1.00 94.25 100 GLY A O 1
ATOM 735 N N . ILE A 1 101 ? -0.307 -10.006 -5.887 1.00 96.25 101 ILE A N 1
ATOM 736 C CA . ILE A 1 101 ? -0.869 -11.293 -5.452 1.00 96.25 101 ILE A CA 1
ATOM 737 C C . ILE A 1 101 ? -1.354 -11.217 -3.997 1.00 96.25 101 ILE A C 1
ATOM 739 O O . ILE A 1 101 ? -2.456 -11.674 -3.696 1.00 96.25 101 ILE A O 1
ATOM 743 N N . GLY A 1 102 ? -0.574 -10.605 -3.103 1.00 96.00 102 GLY A N 1
ATOM 744 C CA . GLY A 1 102 ? -0.956 -10.390 -1.707 1.00 96.00 102 GLY A CA 1
ATOM 745 C C . GLY A 1 102 ? -2.259 -9.601 -1.574 1.00 96.00 102 GLY A C 1
ATOM 746 O O . GLY A 1 102 ? -3.173 -10.047 -0.883 1.00 96.00 102 GLY A O 1
ATOM 747 N N . GLY A 1 103 ? -2.389 -8.490 -2.300 1.00 96.00 103 GLY A N 1
ATOM 748 C CA . GLY A 1 103 ? -3.606 -7.678 -2.305 1.00 96.00 103 GLY A CA 1
ATOM 749 C C . GLY A 1 103 ? -4.807 -8.384 -2.946 1.00 96.00 103 GLY A C 1
ATOM 750 O O . GLY A 1 103 ? -5.929 -8.249 -2.459 1.00 96.00 103 GLY A O 1
ATOM 751 N N . MET A 1 104 ? -4.596 -9.228 -3.965 1.00 97.25 104 MET A N 1
ATOM 752 C CA . MET A 1 104 ? -5.657 -10.093 -4.499 1.00 97.25 104 MET A CA 1
ATOM 753 C C . MET A 1 104 ? -6.138 -11.100 -3.449 1.00 97.25 104 MET A C 1
ATOM 755 O O . MET A 1 104 ? -7.346 -11.294 -3.299 1.00 97.25 104 MET A O 1
ATOM 759 N N . LEU A 1 105 ? -5.218 -11.739 -2.718 1.00 97.62 105 LEU A N 1
ATOM 760 C CA . LEU A 1 105 ? -5.552 -12.682 -1.646 1.00 97.62 105 LEU A CA 1
ATOM 761 C C . LEU A 1 105 ? -6.287 -11.984 -0.496 1.00 97.62 105 LEU A C 1
ATOM 763 O O . LEU A 1 105 ? -7.301 -12.496 -0.026 1.00 97.62 105 LEU A O 1
ATOM 767 N N . GLU A 1 106 ? -5.822 -10.807 -0.083 1.00 96.00 106 GLU A N 1
ATOM 768 C CA . GLU A 1 106 ? -6.461 -9.989 0.950 1.00 96.00 106 GLU A CA 1
ATOM 769 C C . GLU A 1 106 ? -7.866 -9.538 0.524 1.00 96.00 106 GLU A C 1
ATOM 771 O O . GLU A 1 106 ? -8.839 -9.760 1.248 1.00 96.00 106 GLU A O 1
ATOM 776 N N . GLY A 1 107 ? -8.005 -8.993 -0.688 1.00 96.38 107 GLY A N 1
ATOM 777 C CA . GLY A 1 107 ? -9.298 -8.603 -1.246 1.00 96.38 107 GLY A CA 1
ATOM 778 C C . GLY A 1 107 ? -10.266 -9.783 -1.326 1.00 96.38 107 GLY A C 1
ATOM 779 O O . GLY A 1 107 ? -11.419 -9.679 -0.905 1.00 96.38 107 GLY A O 1
ATOM 780 N N . THR A 1 108 ? -9.778 -10.948 -1.761 1.00 97.75 108 THR A N 1
ATOM 781 C CA . THR A 1 108 ? -10.553 -12.199 -1.785 1.00 97.75 108 THR A CA 1
ATOM 782 C C . THR A 1 108 ? -10.994 -12.613 -0.383 1.00 97.75 108 THR A C 1
ATOM 784 O O . THR A 1 108 ? -12.157 -12.968 -0.182 1.00 97.75 108 THR A O 1
ATOM 787 N N . LEU A 1 109 ? -10.102 -12.534 0.609 1.00 97.31 109 LEU A N 1
ATOM 788 C CA . LEU A 1 109 ? -10.418 -12.862 1.996 1.00 97.31 109 LEU A CA 1
ATOM 789 C C . LEU A 1 109 ? -11.542 -11.969 2.532 1.00 97.31 109 LEU A C 1
ATOM 791 O O . LEU A 1 109 ? -12.461 -12.474 3.175 1.00 97.31 109 LEU A O 1
ATOM 795 N N . TYR A 1 110 ? -11.515 -10.669 2.238 1.00 96.25 110 TYR A N 1
ATOM 796 C CA . TYR A 1 110 ? -12.559 -9.735 2.670 1.00 96.25 110 TYR A CA 1
ATOM 797 C C . TYR A 1 110 ? -13.887 -9.922 1.933 1.00 96.25 110 TYR A C 1
ATOM 799 O O . TYR A 1 110 ? -14.945 -9.698 2.524 1.00 96.25 110 TYR A O 1
ATOM 807 N N . LEU A 1 111 ? -13.858 -10.388 0.684 1.00 97.19 111 LEU A N 1
ATOM 808 C CA . LEU A 1 111 ? -15.065 -10.733 -0.067 1.00 97.19 111 LEU A CA 1
ATOM 809 C C . LEU A 1 111 ? -15.726 -12.018 0.450 1.00 97.19 111 LEU A C 1
ATOM 811 O O . LEU A 1 111 ? -16.943 -12.047 0.634 1.00 97.19 111 LEU A O 1
ATOM 815 N N . ILE A 1 112 ? -14.942 -13.065 0.726 1.00 98.12 112 ILE A N 1
ATOM 816 C CA . ILE A 1 112 ? -15.459 -14.349 1.232 1.00 98.12 112 ILE A CA 1
ATOM 817 C C . ILE A 1 112 ? -15.844 -14.233 2.715 1.00 98.12 112 ILE A C 1
ATOM 819 O O . ILE A 1 112 ? -16.891 -14.725 3.142 1.00 98.12 112 ILE A O 1
ATOM 823 N N . PHE A 1 113 ? -15.020 -13.548 3.509 1.00 97.44 113 PHE A N 1
ATOM 824 C CA . PHE A 1 113 ? -15.176 -13.403 4.954 1.00 97.44 113 PHE A CA 1
ATOM 825 C C . PHE A 1 113 ? -15.202 -11.922 5.363 1.00 97.44 113 PHE A C 1
ATOM 827 O O . PHE A 1 113 ? -14.291 -11.448 6.042 1.00 97.44 113 PHE A O 1
ATOM 834 N N . PRO A 1 114 ? -16.282 -11.172 5.078 1.00 94.81 114 PRO A N 1
ATOM 835 C CA . PRO A 1 114 ? -16.355 -9.735 5.383 1.00 94.81 114 PRO A CA 1
ATOM 836 C C . PRO A 1 114 ? -16.333 -9.399 6.885 1.00 94.81 114 PRO A C 1
ATOM 838 O O . PRO A 1 114 ? -16.254 -8.236 7.265 1.00 94.81 114 PRO A O 1
ATOM 841 N N . GLY A 1 115 ? -16.420 -10.402 7.766 1.00 95.88 115 GLY A N 1
ATOM 842 C CA . GLY A 1 115 ? -16.189 -10.235 9.205 1.00 95.88 115 GLY A CA 1
ATOM 843 C C . GLY A 1 115 ? -14.710 -10.266 9.616 1.00 95.88 115 GLY A C 1
ATOM 844 O O . GLY A 1 115 ? -14.407 -9.960 10.766 1.00 95.88 115 GLY A O 1
ATOM 845 N N . ALA A 1 116 ? -13.794 -10.639 8.715 1.00 95.19 116 ALA A N 1
ATOM 846 C CA . ALA A 1 116 ? -12.366 -10.738 9.005 1.00 95.19 116 ALA A C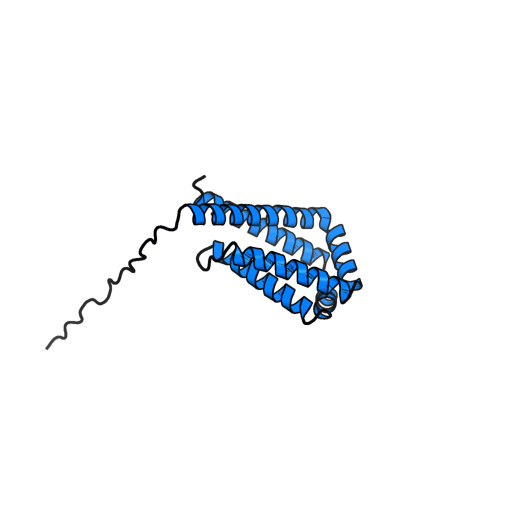A 1
ATOM 847 C C . ALA A 1 116 ? -11.734 -9.357 9.219 1.00 95.19 116 ALA A C 1
ATOM 849 O O . ALA A 1 116 ? -11.070 -9.160 10.232 1.00 95.19 116 ALA A O 1
ATOM 850 N N . LEU A 1 117 ? -12.006 -8.390 8.334 1.00 94.56 117 LEU A N 1
ATOM 851 C CA . LEU A 1 117 ? -1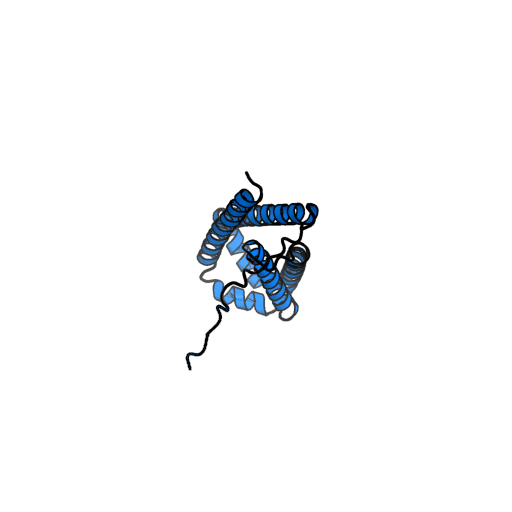1.449 -7.035 8.409 1.00 94.56 117 LEU A CA 1
ATOM 852 C C . LEU A 1 117 ? -11.677 -6.351 9.773 1.00 94.56 117 LEU A C 1
ATOM 854 O O . LEU A 1 117 ? -10.687 -6.022 10.424 1.00 94.56 117 LEU A O 1
ATOM 858 N N . PRO A 1 118 ? -12.918 -6.175 10.278 1.00 94.50 118 PRO A N 1
ATOM 859 C CA . PRO A 1 118 ? -13.126 -5.496 11.560 1.00 94.50 118 PRO A CA 1
ATOM 860 C C . PRO A 1 118 ? -12.482 -6.247 12.734 1.00 94.50 118 PRO A C 1
ATOM 862 O O . PRO A 1 118 ? -12.041 -5.623 13.697 1.00 94.50 118 PRO A O 1
ATOM 865 N N . ARG A 1 119 ? -12.374 -7.581 12.650 1.00 95.31 119 ARG A N 1
ATOM 866 C CA . ARG A 1 119 ? -11.695 -8.396 13.664 1.00 95.31 119 ARG A CA 1
ATOM 867 C C . ARG A 1 119 ? -10.187 -8.159 13.652 1.00 95.31 119 ARG A C 1
ATOM 869 O O . ARG A 1 119 ? -9.612 -7.937 14.712 1.00 95.31 119 ARG A O 1
ATOM 876 N N . ILE A 1 120 ? -9.567 -8.162 12.474 1.00 94.31 120 ILE A N 1
ATOM 877 C CA . ILE A 1 120 ? -8.138 -7.878 12.299 1.00 94.31 120 ILE A CA 1
ATOM 878 C C . ILE A 1 120 ? -7.828 -6.457 12.781 1.00 94.31 120 ILE A C 1
ATOM 880 O O . ILE A 1 120 ? -6.950 -6.271 13.619 1.00 94.31 120 ILE A O 1
ATOM 884 N N . LEU A 1 121 ? -8.610 -5.470 12.336 1.00 94.75 121 LEU A N 1
ATOM 885 C CA . LEU A 1 121 ? -8.478 -4.078 12.760 1.00 94.75 121 LEU A CA 1
ATOM 886 C C . LEU A 1 121 ? -8.591 -3.937 14.287 1.00 94.75 121 LEU A C 1
ATOM 888 O O . LEU A 1 121 ? -7.732 -3.320 14.912 1.00 94.75 121 LEU A O 1
ATOM 892 N N . SER A 1 122 ? -9.551 -4.617 14.925 1.00 95.50 122 SER A N 1
ATOM 893 C CA . SER A 1 122 ? -9.699 -4.575 16.388 1.00 95.50 122 SER A CA 1
ATOM 894 C C . SER A 1 122 ? -8.465 -5.056 17.162 1.00 95.50 122 SER A C 1
ATOM 896 O O . SER A 1 122 ? -8.185 -4.533 18.239 1.00 95.50 122 SER A O 1
ATOM 898 N N . CYS A 1 123 ? -7.690 -5.997 16.609 1.00 95.25 123 CYS A N 1
ATOM 899 C CA . CYS A 1 123 ? -6.436 -6.450 17.215 1.00 95.25 123 CYS A CA 1
ATOM 900 C C . CYS A 1 123 ? -5.339 -5.376 17.163 1.00 95.25 123 CYS A C 1
ATOM 902 O O . CYS A 1 123 ? -4.472 -5.342 18.034 1.00 95.25 123 CYS A O 1
ATOM 904 N N . TYR A 1 124 ? -5.382 -4.494 16.165 1.00 94.12 124 TYR A N 1
ATOM 905 C CA . TYR A 1 124 ? -4.395 -3.438 15.955 1.00 94.12 124 TYR A CA 1
ATOM 906 C C . TYR A 1 124 ? -4.801 -2.085 16.541 1.00 94.12 124 TYR A C 1
ATOM 908 O O . TYR A 1 124 ? -3.944 -1.212 16.671 1.00 94.12 124 TYR A O 1
ATOM 916 N N . ALA A 1 125 ? -6.064 -1.917 16.947 1.00 94.56 125 ALA A N 1
ATOM 917 C CA . ALA A 1 125 ? -6.609 -0.657 17.449 1.00 94.56 125 ALA A CA 1
ATOM 918 C C . ALA A 1 125 ? -5.763 0.040 18.535 1.00 94.56 125 ALA A C 1
ATOM 920 O O . ALA A 1 125 ? -5.538 1.246 18.414 1.00 94.56 125 ALA A O 1
ATOM 921 N N . PRO A 1 126 ? -5.191 -0.662 19.539 1.00 96.38 126 PRO A N 1
ATOM 922 C CA . PRO A 1 126 ? -4.337 -0.022 20.548 1.00 96.38 126 PRO A CA 1
ATOM 923 C C . PRO A 1 126 ? -3.028 0.561 19.990 1.00 96.38 126 PRO A C 1
ATOM 925 O O . PRO A 1 126 ? -2.302 1.270 20.690 1.00 96.38 126 PRO A O 1
ATOM 928 N N . HIS A 1 127 ? -2.671 0.208 18.756 1.00 97.00 127 HIS A N 1
ATOM 929 C CA . HIS A 1 127 ? -1.376 0.479 18.147 1.00 97.00 127 HIS A CA 1
ATOM 930 C C . HIS A 1 127 ? -1.482 1.117 16.757 1.00 97.00 127 HIS A C 1
ATOM 932 O O . HIS A 1 127 ? -0.457 1.208 16.082 1.00 97.00 127 HIS A O 1
ATOM 938 N N . TYR A 1 128 ? -2.662 1.598 16.341 1.00 95.44 128 TYR A N 1
ATOM 939 C CA . TYR A 1 128 ? -2.855 2.174 15.006 1.00 95.44 128 TYR A CA 1
ATOM 940 C C . TYR A 1 128 ? -1.831 3.261 14.671 1.00 95.44 128 TYR A C 1
ATOM 942 O O . TYR A 1 128 ? -1.204 3.163 13.626 1.00 95.44 128 TYR A O 1
ATOM 950 N N . ASP A 1 129 ? -1.580 4.235 15.553 1.00 97.00 129 ASP A N 1
ATOM 951 C CA . ASP A 1 129 ? -0.598 5.302 15.283 1.00 97.00 129 ASP A CA 1
ATOM 952 C C . ASP A 1 129 ? 0.802 4.736 14.977 1.00 97.00 129 ASP A C 1
ATOM 954 O O . ASP A 1 129 ? 1.410 5.077 13.962 1.00 97.00 129 ASP A O 1
ATOM 958 N N . LYS A 1 130 ? 1.286 3.794 15.797 1.00 97.44 130 LYS A N 1
ATOM 959 C CA . LYS A 1 130 ? 2.607 3.173 15.606 1.00 97.44 130 LYS A CA 1
ATOM 960 C C . LYS A 1 130 ? 2.667 2.358 14.319 1.00 97.44 130 LYS A C 1
ATOM 962 O O . LYS A 1 130 ? 3.659 2.431 13.600 1.00 97.44 130 LYS A O 1
ATOM 967 N N . ILE A 1 131 ? 1.616 1.588 14.041 1.00 96.62 131 ILE A N 1
ATOM 968 C CA . ILE A 1 131 ? 1.525 0.736 12.853 1.00 96.62 131 ILE A CA 1
ATOM 969 C C . ILE A 1 131 ? 1.464 1.597 11.593 1.00 96.62 131 ILE A C 1
ATOM 971 O O . ILE A 1 131 ? 2.246 1.366 10.677 1.00 96.62 131 ILE A O 1
ATOM 975 N N . VAL A 1 132 ? 0.608 2.623 11.563 1.00 96.75 132 VAL A N 1
ATOM 976 C CA . VAL A 1 132 ? 0.490 3.549 10.430 1.00 96.75 132 VAL A CA 1
ATOM 977 C C . VAL A 1 132 ? 1.826 4.235 10.176 1.00 96.75 132 VAL A C 1
ATOM 979 O O . VAL A 1 132 ? 2.288 4.223 9.041 1.00 96.75 132 VAL A O 1
ATOM 982 N N . ARG A 1 133 ? 2.516 4.753 11.202 1.00 97.62 133 ARG A N 1
ATOM 983 C CA . ARG A 1 133 ? 3.850 5.362 11.033 1.00 97.62 133 ARG A CA 1
ATOM 984 C C . ARG A 1 133 ? 4.886 4.369 10.509 1.00 97.62 133 ARG A C 1
ATOM 986 O O . ARG A 1 133 ? 5.627 4.700 9.588 1.00 97.62 133 ARG A O 1
ATOM 993 N N . ALA A 1 134 ? 4.938 3.162 11.070 1.00 97.44 134 ALA A N 1
ATOM 994 C CA . ALA A 1 134 ? 5.880 2.134 10.634 1.00 97.44 134 ALA A CA 1
ATOM 995 C C . ALA A 1 134 ? 5.638 1.729 9.173 1.00 97.44 134 ALA A C 1
ATOM 997 O O . ALA A 1 134 ? 6.582 1.685 8.386 1.00 97.44 134 ALA A O 1
ATOM 998 N N . LEU A 1 135 ? 4.375 1.509 8.793 1.00 95.69 135 LEU A N 1
ATOM 999 C CA . LEU A 1 135 ? 3.987 1.230 7.412 1.00 95.69 135 LEU A CA 1
ATOM 1000 C C . LEU A 1 135 ? 4.292 2.414 6.492 1.00 95.69 135 LEU A C 1
ATOM 1002 O O . LEU A 1 135 ? 4.810 2.201 5.406 1.00 95.69 135 LEU A O 1
ATOM 1006 N N . SER A 1 136 ? 4.067 3.650 6.940 1.00 97.12 136 SER A N 1
ATOM 1007 C CA . SER A 1 136 ? 4.402 4.862 6.178 1.00 97.12 136 SER A CA 1
ATOM 1008 C C . SER A 1 136 ? 5.886 4.905 5.823 1.00 97.12 136 SER A C 1
ATOM 1010 O O . SER A 1 136 ? 6.245 5.095 4.665 1.00 97.12 136 SER A O 1
ATOM 1012 N N . LEU A 1 137 ? 6.757 4.679 6.813 1.00 98.06 137 LEU A N 1
ATOM 1013 C CA . LEU A 1 137 ? 8.203 4.635 6.602 1.00 98.06 137 LEU A CA 1
ATOM 1014 C C . LEU A 1 137 ? 8.594 3.481 5.676 1.00 98.06 137 LEU A C 1
ATOM 1016 O O . LEU A 1 137 ? 9.393 3.682 4.765 1.00 98.06 137 LEU A O 1
ATOM 1020 N N . ALA A 1 138 ? 8.004 2.299 5.863 1.00 96.50 138 ALA A N 1
ATOM 1021 C CA . ALA A 1 138 ? 8.242 1.158 4.985 1.00 96.50 138 ALA A CA 1
ATOM 1022 C C . ALA A 1 138 ? 7.834 1.460 3.532 1.00 96.50 138 ALA A C 1
ATOM 1024 O O . ALA A 1 138 ? 8.609 1.187 2.622 1.00 96.50 138 ALA A O 1
ATOM 1025 N N . MET A 1 139 ? 6.669 2.078 3.311 1.00 96.38 139 MET A N 1
ATOM 1026 C CA . MET A 1 139 ? 6.194 2.484 1.984 1.00 96.38 139 MET A CA 1
ATOM 1027 C C . MET A 1 139 ? 7.104 3.532 1.346 1.00 96.38 139 MET A C 1
ATOM 1029 O O . MET A 1 139 ? 7.403 3.422 0.160 1.00 96.38 139 MET A O 1
ATOM 1033 N N . ILE A 1 140 ? 7.589 4.509 2.121 1.00 97.94 140 ILE A N 1
ATOM 1034 C CA . ILE A 1 140 ? 8.525 5.524 1.622 1.00 97.94 140 ILE A CA 1
ATOM 1035 C C . ILE A 1 140 ? 9.840 4.872 1.189 1.00 97.94 140 ILE A C 1
ATOM 1037 O O . ILE A 1 140 ? 10.301 5.097 0.073 1.00 97.94 140 ILE A O 1
ATOM 1041 N N . LEU A 1 141 ? 10.437 4.046 2.053 1.00 97.06 141 LEU A N 1
ATOM 1042 C CA . LEU A 1 141 ? 11.704 3.373 1.760 1.00 97.06 141 LEU A CA 1
ATOM 1043 C C . LEU A 1 141 ? 11.574 2.435 0.560 1.00 97.06 141 LEU A C 1
ATOM 1045 O O . LEU A 1 141 ? 12.434 2.427 -0.316 1.00 97.06 141 LEU A O 1
ATOM 1049 N N . PHE A 1 142 ? 10.485 1.672 0.501 1.00 95.56 142 PHE A N 1
ATOM 1050 C CA . PHE A 1 142 ? 10.242 0.732 -0.581 1.00 95.56 142 PHE A CA 1
ATOM 1051 C C . PHE A 1 142 ? 9.938 1.443 -1.909 1.00 95.56 142 PHE A C 1
ATOM 1053 O O . PHE A 1 142 ? 10.490 1.069 -2.940 1.00 95.56 142 PHE A O 1
ATOM 1060 N N . GLY A 1 143 ? 9.142 2.516 -1.885 1.00 95.62 143 GLY A N 1
ATOM 1061 C CA . GLY A 1 143 ? 8.886 3.353 -3.058 1.00 95.62 143 GLY A CA 1
ATOM 1062 C C . GLY A 1 143 ? 10.155 4.027 -3.586 1.00 95.62 143 GLY A C 1
ATOM 1063 O O . GLY A 1 143 ? 10.419 3.976 -4.785 1.00 95.62 143 GLY A O 1
ATOM 1064 N N . ALA A 1 144 ? 10.986 4.585 -2.698 1.00 97.31 144 ALA A N 1
ATOM 1065 C CA . ALA A 1 144 ? 12.284 5.156 -3.064 1.00 97.31 144 ALA A CA 1
ATOM 1066 C C . ALA A 1 144 ? 13.225 4.105 -3.672 1.00 97.31 144 ALA A C 1
ATOM 1068 O O . ALA A 1 144 ? 13.901 4.380 -4.659 1.00 97.31 144 ALA A O 1
ATOM 1069 N N . PHE A 1 145 ? 13.242 2.895 -3.110 1.00 95.38 145 PHE A N 1
ATOM 1070 C CA . PHE A 1 145 ? 14.044 1.788 -3.620 1.00 95.38 145 PHE A CA 1
ATOM 1071 C C . PHE A 1 145 ? 13.605 1.336 -5.021 1.00 95.38 145 PHE A C 1
ATOM 1073 O O . PHE A 1 145 ? 14.460 1.145 -5.883 1.00 95.38 145 PHE A O 1
ATOM 1080 N N . ILE A 1 146 ? 12.296 1.229 -5.277 1.00 93.25 146 ILE A N 1
ATOM 1081 C CA . ILE A 1 146 ? 11.770 0.934 -6.620 1.00 93.25 146 ILE A CA 1
ATOM 1082 C C . ILE A 1 146 ? 12.201 2.014 -7.614 1.00 93.25 146 ILE A C 1
ATOM 1084 O O . ILE A 1 146 ? 12.692 1.684 -8.686 1.00 93.25 146 ILE A O 1
ATOM 1088 N N . LEU A 1 147 ? 12.068 3.297 -7.262 1.00 95.69 147 LEU A N 1
ATOM 1089 C CA . LEU A 1 147 ? 12.455 4.392 -8.158 1.00 95.69 147 LEU A CA 1
ATOM 1090 C C . LEU A 1 147 ? 13.960 4.434 -8.434 1.00 95.69 147 LEU A C 1
ATOM 1092 O O . LEU A 1 147 ? 14.361 4.724 -9.557 1.00 95.69 147 LEU A O 1
ATOM 1096 N N . TYR A 1 148 ? 14.783 4.119 -7.434 1.00 94.94 148 TYR A N 1
ATOM 1097 C CA . TYR A 1 148 ? 16.226 3.985 -7.614 1.00 94.94 148 TYR A CA 1
ATOM 1098 C C . TYR A 1 148 ? 16.557 2.880 -8.627 1.00 94.94 148 TYR A C 1
ATOM 1100 O O . TYR A 1 148 ? 17.305 3.102 -9.574 1.00 94.94 148 TYR A O 1
ATOM 1108 N N . ALA A 1 149 ? 15.954 1.701 -8.471 1.00 91.19 149 ALA A N 1
ATOM 1109 C CA . ALA A 1 149 ? 16.186 0.591 -9.388 1.00 91.19 149 ALA A CA 1
ATOM 1110 C C . ALA A 1 149 ? 15.616 0.845 -10.789 1.00 91.19 149 ALA A C 1
ATOM 1112 O O . ALA A 1 149 ? 16.218 0.451 -11.786 1.00 91.19 149 ALA A O 1
ATOM 1113 N N . TRP A 1 150 ? 14.474 1.523 -10.875 1.00 92.75 150 TRP A N 1
ATOM 1114 C CA . TRP A 1 150 ? 13.904 1.985 -12.135 1.00 92.75 150 TRP A CA 1
ATOM 1115 C C . TRP A 1 150 ? 14.864 2.931 -12.866 1.00 92.75 150 TRP A C 1
ATOM 1117 O O . TRP A 1 150 ? 15.061 2.792 -14.071 1.00 92.75 150 TRP A O 1
ATOM 1127 N N . GLN A 1 151 ? 15.510 3.856 -12.144 1.00 95.25 151 GLN A N 1
ATOM 1128 C CA . GLN A 1 151 ? 16.481 4.784 -12.723 1.00 95.25 151 GLN A CA 1
ATOM 1129 C C . GLN A 1 151 ? 17.671 4.037 -13.350 1.00 95.25 151 GLN A C 1
ATOM 1131 O O . GLN A 1 151 ? 18.040 4.327 -14.490 1.00 95.25 151 GLN A O 1
ATOM 1136 N N . GLU A 1 152 ? 18.223 3.039 -12.647 1.00 92.12 152 GLU A N 1
ATOM 1137 C CA . GLU A 1 152 ? 19.317 2.209 -13.173 1.00 92.12 152 GLU A CA 1
ATOM 1138 C C . GLU A 1 152 ? 18.906 1.445 -14.444 1.00 92.12 152 GLU A C 1
ATOM 1140 O O . GLU A 1 152 ? 19.685 1.366 -15.394 1.00 92.12 152 GLU A O 1
ATOM 1145 N N . GLN A 1 153 ? 17.677 0.917 -14.494 1.00 87.94 153 GLN A N 1
ATOM 1146 C CA . GLN A 1 153 ? 17.149 0.201 -15.664 1.00 87.94 153 GLN A CA 1
ATOM 1147 C C . GLN A 1 153 ? 16.878 1.128 -16.855 1.00 87.94 153 GLN A C 1
ATOM 1149 O O . GLN A 1 153 ? 17.144 0.767 -18.002 1.00 87.94 153 GLN A O 1
ATOM 1154 N N . ALA A 1 154 ? 16.365 2.330 -16.591 1.00 89.31 154 ALA A N 1
ATOM 1155 C CA . ALA A 1 154 ? 16.058 3.322 -17.613 1.00 89.31 154 ALA A CA 1
ATOM 1156 C C . ALA A 1 154 ? 17.315 4.001 -18.194 1.00 89.31 154 ALA A C 1
ATOM 1158 O O . ALA A 1 154 ? 17.238 4.623 -19.256 1.00 89.31 154 ALA A O 1
ATOM 1159 N N . GLY A 1 155 ? 18.472 3.855 -17.536 1.00 89.50 155 GLY A N 1
ATOM 1160 C CA . GLY A 1 155 ? 19.750 4.410 -17.982 1.00 89.50 155 GLY A CA 1
ATOM 1161 C C . GLY A 1 155 ? 19.887 5.917 -17.744 1.00 89.50 155 GLY A C 1
ATOM 1162 O O . GLY A 1 155 ? 20.530 6.591 -18.553 1.00 89.50 155 GLY A O 1
ATOM 1163 N N . PHE A 1 156 ? 19.264 6.434 -16.678 1.00 73.06 156 PHE A N 1
ATOM 1164 C CA . PHE A 1 156 ? 19.316 7.846 -16.274 1.00 73.06 156 PHE A CA 1
ATOM 1165 C C . PHE A 1 156 ? 20.310 8.124 -15.142 1.00 73.06 156 PHE A C 1
ATOM 1167 O O . PHE A 1 156 ? 20.455 7.284 -14.227 1.00 73.06 156 PHE A O 1
#

pLDDT: mean 88.73, std 13.19, range [49.47, 98.38]

Radius of gyration: 21.7 Å; chains: 1; bounding box: 64×62×48 Å

Sequence (156 aa):
MLLDIAPALAMKPAITSKKLHKGDDIMELALEFAAGTSLLIIGLSCLFSTGDWVAWLADEQQGGRRRALGLGSLGFVLSALLVGGHPVFTGLPLLLTLIGIGGMLEGTLYLIFPGALPRILSCYAPHYDKIVRALSLAMILFGAFILYAWQEQAGF

Organism: NCBI:txid349221